Protein AF-A0A924R5X4-F1 (afdb_monomer)

Foldseek 3Di:
DAPAADPVRDRDDPDDLDPPDDPDDDFQFLVQQLCVQLVVVVADDADDPDLDDDPSRSVQRVVRRVVVVCVVVVDPDTDDDDDAAADPVVCVVPVPGDHDHPVSVVVSVVSSVVRRVVDNDHDPDDGDDPD

Nearest PDB structures (foldseek):
  3giu-assembly1_A  TM=9.440E-01  e=4.466E-10  Staphylococcus aureus subsp. aureus COL
  1z8t-assembly1_D  TM=8.849E-01  e=7.339E-09  Pyrococcus furiosus
  2df5-assembly1_D  TM=9.037E-01  e=1.555E-08  Pyrococcus furiosus
  5z47-assembly1_A  TM=9.228E-01  e=5.415E-07  Deinococcus radiodurans R1 = ATCC 13939 = DSM 20539
  5z48-assembly1_B  TM=9.213E-01  e=6.207E-07  Deinococcus radiodurans R1 = ATCC 13939 = DSM 20539

Sequence (131 aa):
DARIADNAGHQPTDEIIAKDGPAAYFATLPIKSMVAAMRKRGIPAEVSNSAGTFVCNHLMYGVLHYLHHLARSNSATRAGFIHVPYLPSQVTDRPATASMTLEVMTAGIEAAIATALKTKRDRKLVGGTTH

Structure (mmCIF, N/CA/C/O backbone):
data_AF-A0A924R5X4-F1
#
_entry.id   AF-A0A924R5X4-F1
#
loop_
_atom_site.group_PDB
_atom_site.id
_atom_site.type_symbol
_atom_site.label_atom_id
_atom_site.label_alt_id
_atom_site.label_comp_id
_atom_site.label_asym_id
_atom_site.label_entity_id
_atom_site.label_seq_id
_atom_site.pdbx_PDB_ins_code
_atom_site.Cartn_x
_atom_site.Cartn_y
_atom_site.Cartn_z
_atom_site.occupancy
_atom_site.B_iso_or_equiv
_atom_site.auth_seq_id
_atom_site.auth_comp_id
_atom_site.auth_asym_id
_atom_site.auth_atom_id
_atom_site.pdbx_PDB_model_num
ATOM 1 N N . ASP A 1 1 ? 1.922 12.553 -12.521 1.00 83.00 1 ASP A N 1
ATOM 2 C CA . ASP A 1 1 ? 2.001 13.945 -12.033 1.00 83.00 1 ASP A CA 1
ATOM 3 C C . ASP A 1 1 ? 2.232 14.042 -10.547 1.00 83.00 1 ASP A C 1
ATOM 5 O O . ASP A 1 1 ? 1.454 13.517 -9.746 1.00 83.00 1 ASP A O 1
ATOM 9 N N . ALA A 1 2 ? 3.282 14.763 -10.181 1.00 87.00 2 ALA A N 1
ATOM 10 C CA . ALA A 1 2 ? 3.516 15.222 -8.827 1.00 87.00 2 ALA A CA 1
ATOM 11 C C . ALA A 1 2 ? 2.811 16.573 -8.606 1.00 87.00 2 ALA A C 1
ATOM 13 O O . ALA A 1 2 ? 3.244 17.614 -9.091 1.00 87.00 2 ALA A O 1
ATOM 14 N N . ARG A 1 3 ? 1.703 16.577 -7.850 1.00 90.94 3 ARG A N 1
ATOM 15 C C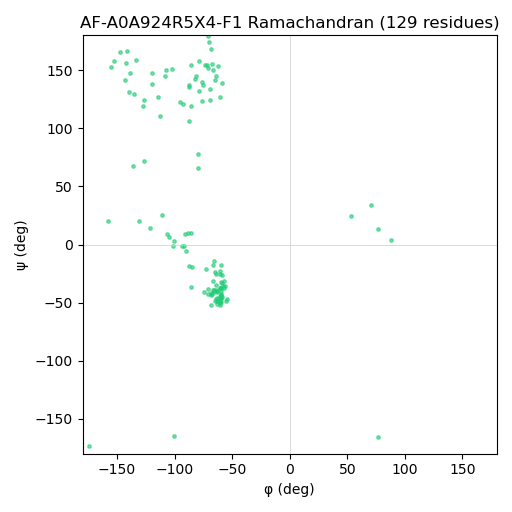A . ARG A 1 3 ? 0.941 17.813 -7.552 1.00 90.94 3 ARG A CA 1
ATOM 16 C C . ARG A 1 3 ? 1.740 18.834 -6.727 1.00 90.94 3 ARG A C 1
ATOM 18 O O . ARG A 1 3 ? 1.438 20.021 -6.760 1.00 90.94 3 ARG A O 1
ATOM 25 N N . ILE A 1 4 ? 2.718 18.358 -5.967 1.00 93.38 4 ILE A N 1
ATOM 26 C CA . ILE A 1 4 ? 3.659 19.148 -5.170 1.00 93.38 4 ILE A CA 1
ATOM 27 C C . ILE A 1 4 ? 5.066 18.607 -5.422 1.00 93.38 4 ILE A C 1
ATOM 29 O O . ILE A 1 4 ? 5.196 17.456 -5.836 1.00 93.38 4 ILE A O 1
ATOM 33 N N . ALA A 1 5 ? 6.098 19.406 -5.163 1.00 93.00 5 ALA A N 1
ATOM 34 C CA . ALA A 1 5 ? 7.471 18.919 -5.214 1.00 93.00 5 ALA A CA 1
ATOM 35 C C . ALA A 1 5 ? 7.746 17.884 -4.107 1.00 93.00 5 ALA A C 1
ATOM 37 O O . ALA A 1 5 ? 7.143 17.930 -3.030 1.00 93.00 5 ALA A O 1
ATOM 38 N N . ASP A 1 6 ? 8.659 16.952 -4.373 1.00 94.06 6 ASP A N 1
ATOM 39 C CA . ASP A 1 6 ? 9.257 16.118 -3.333 1.00 94.06 6 ASP A CA 1
ATOM 40 C C . ASP A 1 6 ? 10.210 16.933 -2.432 1.00 94.06 6 ASP A C 1
ATOM 42 O O . ASP A 1 6 ? 10.433 18.130 -2.630 1.00 94.06 6 ASP A O 1
ATOM 46 N N . ASN A 1 7 ? 10.803 16.279 -1.431 1.00 94.62 7 ASN A N 1
ATOM 47 C CA . ASN A 1 7 ? 11.719 16.940 -0.493 1.00 94.62 7 ASN A CA 1
ATOM 48 C C . ASN A 1 7 ? 13.028 17.438 -1.142 1.00 94.62 7 ASN A C 1
ATOM 50 O O . ASN A 1 7 ? 13.750 18.205 -0.510 1.00 94.62 7 ASN A O 1
ATOM 54 N N . ALA A 1 8 ? 13.350 16.997 -2.362 1.00 94.69 8 ALA A N 1
ATOM 55 C CA . ALA A 1 8 ? 14.503 17.442 -3.144 1.00 94.69 8 ALA A CA 1
ATOM 56 C C . ALA A 1 8 ? 14.124 18.477 -4.223 1.00 94.69 8 ALA A C 1
ATOM 58 O O . ALA A 1 8 ? 14.991 18.923 -4.972 1.00 94.69 8 ALA A O 1
ATOM 59 N N . GLY A 1 9 ? 12.853 18.889 -4.291 1.00 94.69 9 GLY A N 1
ATOM 60 C CA . GLY A 1 9 ? 12.361 19.881 -5.243 1.00 94.69 9 GLY A CA 1
ATOM 61 C C . GLY A 1 9 ? 11.905 19.310 -6.589 1.00 94.69 9 GLY A C 1
ATOM 62 O O . GLY A 1 9 ? 11.530 20.089 -7.464 1.00 94.69 9 GLY A O 1
ATOM 63 N N . HIS A 1 10 ? 11.895 17.989 -6.787 1.00 93.75 10 HIS A N 1
ATOM 64 C CA . HIS A 1 10 ? 11.438 17.401 -8.047 1.00 93.75 10 HIS A CA 1
ATOM 65 C C . HIS A 1 10 ? 9.913 17.374 -8.122 1.00 93.75 10 HIS A C 1
ATOM 67 O O . HIS A 1 10 ? 9.235 16.905 -7.205 1.00 93.75 10 HIS A O 1
ATOM 73 N N . GLN A 1 11 ? 9.371 17.828 -9.252 1.00 95.06 11 GLN A N 1
ATOM 74 C CA . GLN A 1 11 ? 7.935 17.854 -9.513 1.00 95.06 11 GLN A CA 1
ATOM 75 C C . GLN A 1 11 ? 7.617 17.362 -10.941 1.00 95.06 11 GLN A C 1
ATOM 77 O O . GLN A 1 11 ? 7.208 18.149 -11.795 1.00 95.06 11 GLN A O 1
ATOM 82 N N . PRO A 1 12 ? 7.832 16.066 -11.235 1.00 93.31 12 PRO A N 1
ATOM 83 C CA . PRO A 1 12 ? 7.630 15.521 -12.576 1.00 93.31 12 PRO A CA 1
ATOM 84 C C . PRO A 1 12 ? 6.158 15.577 -13.011 1.00 93.31 12 PRO A C 1
ATOM 86 O O . PRO A 1 12 ? 5.242 15.294 -12.226 1.00 93.31 12 PRO A O 1
ATOM 89 N N . THR A 1 13 ? 5.939 15.885 -14.290 1.00 95.31 13 THR A N 1
ATOM 90 C CA . THR A 1 13 ? 4.617 15.952 -14.938 1.00 95.31 13 THR A CA 1
ATOM 91 C C . THR A 1 13 ? 4.629 15.067 -16.177 1.00 95.31 13 THR A C 1
ATOM 93 O O . THR A 1 13 ? 5.510 15.217 -17.017 1.00 95.31 13 THR A O 1
ATOM 96 N N . ASP A 1 14 ? 3.696 14.116 -16.256 1.00 91.31 14 ASP A N 1
ATOM 97 C CA . ASP A 1 14 ? 3.567 13.137 -17.345 1.00 91.31 14 ASP A CA 1
ATOM 98 C C . ASP A 1 14 ? 4.837 12.318 -17.663 1.00 91.31 14 ASP A C 1
ATOM 100 O O . ASP A 1 14 ? 5.007 11.784 -18.760 1.00 91.31 14 ASP A O 1
ATOM 104 N N . GLU A 1 15 ? 5.734 12.163 -16.687 1.00 93.38 15 GLU A N 1
ATOM 105 C CA . GLU A 1 15 ? 6.956 11.374 -16.851 1.00 93.38 15 GLU A CA 1
ATOM 106 C C . GLU A 1 15 ? 6.745 9.889 -16.529 1.00 93.38 15 GLU A C 1
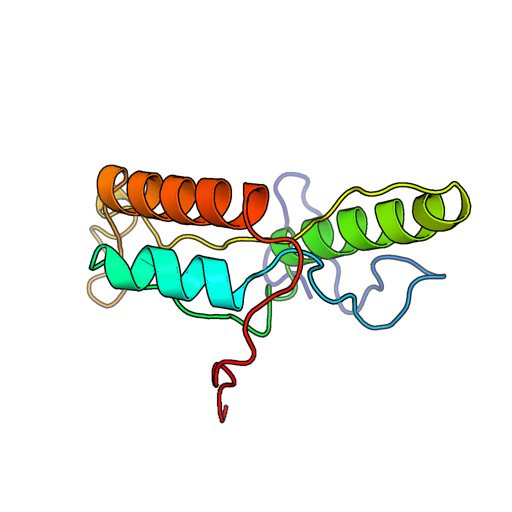ATOM 108 O O . GLU A 1 15 ? 6.150 9.512 -15.513 1.00 93.38 15 GLU A O 1
ATOM 113 N N . ILE A 1 16 ? 7.296 9.028 -17.387 1.00 93.88 16 ILE A N 1
ATOM 114 C CA . ILE A 1 16 ? 7.341 7.580 -17.164 1.00 93.88 16 ILE A CA 1
ATOM 115 C C . ILE A 1 16 ? 8.411 7.222 -16.130 1.00 93.88 16 ILE A C 1
ATOM 117 O O . ILE A 1 16 ? 9.515 7.760 -16.143 1.00 93.88 16 ILE A O 1
ATOM 121 N N . ILE A 1 17 ? 8.101 6.264 -15.252 1.00 94.12 17 ILE A N 1
ATOM 122 C CA . ILE A 1 17 ? 9.018 5.846 -14.179 1.00 94.12 17 ILE A CA 1
ATOM 123 C C . ILE A 1 17 ? 10.179 5.002 -14.729 1.00 94.12 17 ILE A C 1
ATOM 125 O O . ILE A 1 17 ? 11.320 5.186 -14.314 1.00 94.12 17 ILE A O 1
ATOM 129 N N . ALA A 1 18 ? 9.903 4.093 -15.668 1.00 94.12 18 ALA A N 1
ATOM 130 C CA . ALA A 1 18 ? 10.911 3.282 -16.347 1.00 94.12 18 ALA A CA 1
ATOM 131 C C . ALA A 1 18 ? 10.626 3.244 -17.850 1.00 94.12 18 ALA A C 1
ATOM 133 O O . ALA A 1 18 ? 9.505 2.950 -18.263 1.00 94.12 18 ALA A O 1
ATOM 134 N N . LYS A 1 19 ? 11.641 3.537 -18.671 1.00 93.25 19 LYS A N 1
ATOM 135 C CA . LYS A 1 19 ? 11.499 3.629 -20.137 1.00 93.25 19 LYS A CA 1
ATOM 136 C C . LYS A 1 19 ? 11.173 2.288 -20.796 1.00 93.25 19 LYS A C 1
ATOM 138 O O . LYS A 1 19 ? 10.500 2.258 -21.818 1.00 93.25 19 LYS A O 1
ATOM 143 N N . ASP A 1 20 ? 11.661 1.201 -20.219 1.00 93.25 20 ASP A N 1
ATOM 144 C CA . ASP A 1 20 ? 11.482 -0.183 -20.660 1.00 93.25 20 ASP A CA 1
ATOM 145 C C . ASP A 1 20 ? 10.475 -0.959 -19.794 1.00 93.25 20 ASP A C 1
ATOM 147 O O . ASP A 1 20 ? 10.297 -2.168 -19.960 1.00 93.25 20 ASP A O 1
ATOM 151 N N . GLY A 1 21 ? 9.804 -0.273 -18.865 1.00 91.69 21 GLY A N 1
ATOM 152 C CA . GLY A 1 21 ? 8.786 -0.860 -18.009 1.00 91.69 21 GLY A CA 1
ATOM 153 C C . GLY A 1 21 ? 7.390 -0.876 -18.656 1.00 91.69 21 GLY A C 1
ATOM 154 O O . GLY A 1 21 ? 7.079 -0.053 -19.517 1.00 91.69 21 GLY A O 1
ATOM 155 N N . PRO A 1 22 ? 6.505 -1.802 -18.247 1.00 95.12 22 PRO A N 1
ATOM 156 C CA . PRO A 1 22 ? 5.106 -1.813 -18.657 1.00 95.12 22 PRO A CA 1
ATOM 157 C C . PRO A 1 22 ? 4.338 -0.628 -18.055 1.00 95.12 22 PRO A C 1
ATOM 159 O O . PRO A 1 22 ? 4.788 0.010 -17.103 1.00 95.12 22 PRO A O 1
ATOM 162 N N . ALA A 1 23 ? 3.117 -0.390 -18.539 1.00 94.50 23 ALA A N 1
ATOM 163 C CA . ALA A 1 23 ? 2.252 0.674 -18.019 1.00 94.50 23 ALA A CA 1
ATOM 164 C C . ALA A 1 23 ? 1.932 0.532 -16.516 1.00 94.50 23 ALA A C 1
ATOM 166 O O . ALA A 1 23 ? 1.783 1.532 -15.819 1.00 94.50 23 ALA A O 1
ATOM 167 N N . ALA A 1 24 ? 1.830 -0.700 -16.006 1.00 94.62 24 ALA A N 1
ATOM 168 C CA . ALA A 1 24 ? 1.545 -0.971 -14.601 1.00 94.62 24 ALA A CA 1
ATOM 169 C C . ALA A 1 24 ? 2.126 -2.315 -14.149 1.00 94.62 24 ALA A C 1
ATOM 171 O O . ALA A 1 24 ? 2.311 -3.235 -14.949 1.00 94.62 24 ALA A O 1
ATOM 172 N N . TYR A 1 25 ? 2.331 -2.439 -12.838 1.00 94.88 25 TYR A N 1
ATOM 173 C CA . TYR A 1 25 ? 2.642 -3.697 -12.169 1.00 94.88 25 TYR A CA 1
ATOM 174 C C . TYR A 1 25 ? 1.572 -4.026 -11.129 1.00 94.88 25 TYR A C 1
ATOM 176 O O . TYR A 1 25 ? 1.152 -3.164 -10.358 1.00 94.88 25 TYR A O 1
ATOM 184 N N . PHE A 1 26 ? 1.173 -5.295 -11.063 1.00 94.19 26 PHE A N 1
ATOM 185 C CA . PHE A 1 26 ? 0.330 -5.791 -9.979 1.00 94.19 26 PHE A CA 1
ATOM 186 C C . PHE A 1 26 ? 1.179 -6.133 -8.753 1.00 94.19 26 PHE A C 1
ATOM 188 O O . PHE A 1 26 ? 2.263 -6.706 -8.876 1.00 94.19 26 PHE A O 1
ATOM 195 N N . ALA A 1 27 ? 0.654 -5.844 -7.560 1.00 94.12 27 ALA A N 1
ATOM 196 C CA . ALA A 1 27 ? 1.225 -6.376 -6.329 1.00 94.12 27 ALA A CA 1
ATOM 197 C C . ALA A 1 27 ? 1.226 -7.915 -6.369 1.00 94.12 27 ALA A C 1
ATOM 199 O O . ALA A 1 27 ? 0.255 -8.543 -6.791 1.00 94.12 27 ALA A O 1
ATOM 200 N N . THR A 1 28 ? 2.306 -8.524 -5.888 1.00 93.94 28 THR A N 1
ATOM 201 C CA . THR A 1 28 ? 2.473 -9.985 -5.810 1.00 93.94 28 THR A CA 1
ATOM 202 C C . THR A 1 28 ? 2.221 -10.530 -4.400 1.00 93.94 28 THR A C 1
ATOM 204 O O . THR A 1 28 ? 2.279 -11.740 -4.163 1.00 93.94 28 THR A O 1
ATOM 207 N N . LEU A 1 29 ? 1.915 -9.645 -3.447 1.00 96.00 29 LEU A N 1
ATOM 208 C CA . LEU A 1 29 ? 1.401 -9.996 -2.124 1.00 96.00 29 LEU A CA 1
ATOM 209 C C . LEU A 1 29 ? -0.073 -10.446 -2.186 1.00 96.00 29 LEU A C 1
ATOM 211 O O . LEU A 1 29 ? -0.814 -10.015 -3.068 1.00 96.00 29 LEU A O 1
ATOM 215 N N . PRO A 1 30 ? -0.538 -11.275 -1.231 1.00 96.62 30 PRO A N 1
ATOM 216 C CA . PRO A 1 30 ? -1.926 -11.726 -1.162 1.00 96.62 30 PRO A CA 1
ATOM 217 C C . PRO A 1 30 ? -2.835 -10.649 -0.541 1.00 96.62 30 PRO A C 1
ATOM 219 O O . PRO A 1 30 ? -3.358 -10.812 0.566 1.00 96.62 30 PRO A O 1
ATOM 222 N N . ILE A 1 31 ? -2.982 -9.520 -1.234 1.00 96.94 31 ILE A N 1
ATOM 223 C CA . ILE A 1 31 ? -3.599 -8.291 -0.716 1.00 96.94 31 I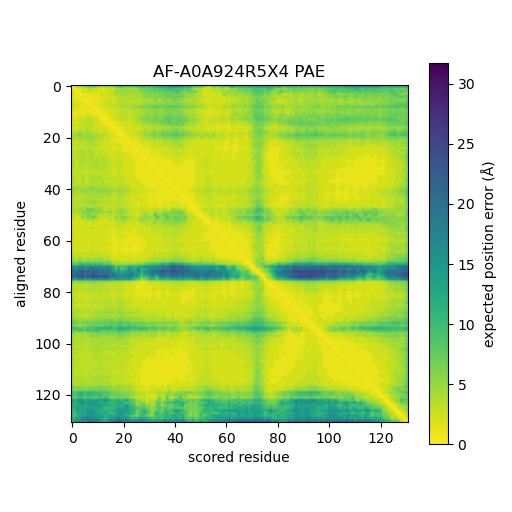LE A CA 1
ATOM 224 C C . ILE A 1 31 ? -5.039 -8.489 -0.228 1.00 96.94 31 ILE A C 1
ATOM 226 O O . ILE A 1 31 ? -5.419 -7.923 0.797 1.00 96.94 31 ILE A O 1
ATOM 230 N N . LYS A 1 32 ? -5.841 -9.346 -0.873 1.00 96.69 32 LYS A N 1
ATOM 231 C CA . LYS A 1 32 ? -7.223 -9.607 -0.436 1.00 96.69 32 LYS A CA 1
ATOM 232 C C . LYS A 1 32 ? -7.253 -10.399 0.862 1.00 96.69 32 LYS A C 1
ATOM 234 O O . LYS A 1 32 ? -8.076 -10.132 1.736 1.00 96.69 32 LYS A O 1
ATOM 239 N N . SER A 1 33 ? -6.340 -11.353 1.015 1.00 97.69 33 SER A N 1
ATOM 240 C CA . SER A 1 33 ? -6.171 -12.105 2.260 1.00 97.69 33 SER A CA 1
ATOM 241 C C . SER A 1 33 ? -5.692 -11.200 3.393 1.00 97.69 33 SER A C 1
ATOM 243 O O . SER A 1 33 ? -6.212 -11.297 4.502 1.00 97.69 33 SER A O 1
ATOM 245 N N . MET A 1 34 ? -4.760 -10.287 3.107 1.00 98.06 34 MET A N 1
ATOM 246 C CA . MET A 1 34 ? -4.268 -9.291 4.066 1.00 98.06 34 MET A CA 1
ATOM 247 C C . MET A 1 34 ? -5.403 -8.384 4.561 1.00 98.06 34 MET A C 1
ATOM 249 O O . MET A 1 34 ? -5.593 -8.247 5.768 1.00 98.06 34 MET A O 1
ATOM 253 N N . VAL A 1 35 ? -6.218 -7.841 3.649 1.00 97.88 35 VAL A N 1
ATOM 254 C CA . VAL A 1 35 ? -7.404 -7.032 3.988 1.00 97.88 35 VAL A CA 1
ATOM 255 C C . VAL A 1 35 ? -8.417 -7.828 4.807 1.00 97.88 35 VAL A C 1
ATOM 257 O O . VAL A 1 35 ? -8.911 -7.338 5.822 1.00 97.88 35 VAL A O 1
ATOM 260 N N . ALA A 1 36 ? -8.705 -9.074 4.426 1.00 97.69 36 ALA A N 1
ATOM 261 C CA . ALA A 1 36 ? -9.616 -9.927 5.186 1.00 97.69 36 ALA A CA 1
ATOM 262 C C . ALA A 1 36 ? -9.117 -10.187 6.620 1.00 97.69 36 ALA A C 1
ATOM 264 O O . ALA A 1 36 ? -9.921 -10.219 7.552 1.00 97.69 36 ALA A O 1
ATOM 265 N N . ALA A 1 37 ? -7.805 -10.349 6.812 1.00 98.00 37 ALA A N 1
ATOM 266 C CA . ALA A 1 37 ? -7.209 -10.542 8.130 1.00 98.00 37 ALA A CA 1
ATOM 267 C C . ALA A 1 37 ? -7.310 -9.288 9.009 1.00 98.00 37 ALA A C 1
ATOM 269 O O . ALA A 1 37 ? -7.670 -9.406 10.180 1.00 98.00 37 ALA A O 1
ATOM 270 N N . MET A 1 38 ? -7.065 -8.101 8.445 1.00 98.44 38 MET A N 1
ATOM 271 C CA . MET A 1 38 ? -7.262 -6.823 9.142 1.00 98.44 38 MET A CA 1
ATOM 272 C C . MET A 1 38 ? -8.725 -6.652 9.578 1.00 98.44 38 MET A C 1
ATOM 274 O O . MET A 1 38 ? -9.002 -6.458 10.762 1.00 98.44 38 MET A O 1
ATOM 278 N N . ARG A 1 39 ? -9.675 -6.868 8.658 1.00 97.94 39 ARG A N 1
ATOM 279 C CA . ARG A 1 39 ? -11.118 -6.781 8.943 1.00 97.94 39 ARG A CA 1
ATOM 280 C C . ARG A 1 39 ? -11.579 -7.776 10.006 1.00 97.94 39 ARG A C 1
ATOM 282 O O . ARG A 1 39 ? -12.398 -7.427 10.849 1.00 97.94 39 ARG A O 1
ATOM 289 N N . LYS A 1 40 ? -11.027 -8.996 10.028 1.00 97.69 40 LYS A N 1
ATOM 290 C CA . LYS A 1 40 ? -11.328 -9.999 11.067 1.00 97.69 40 LYS A CA 1
ATOM 291 C C . LYS A 1 40 ? -10.944 -9.521 12.477 1.00 97.69 40 LYS A C 1
ATOM 293 O O . LYS A 1 40 ? -11.532 -9.987 13.446 1.00 97.69 40 LYS A O 1
ATOM 298 N N . ARG A 1 41 ? -9.982 -8.601 12.596 1.00 97.38 41 ARG A N 1
ATOM 299 C CA . ARG A 1 41 ? -9.582 -7.966 13.864 1.00 97.38 41 ARG A CA 1
ATOM 300 C C . ARG A 1 41 ? -10.359 -6.675 14.162 1.00 97.38 41 ARG A C 1
ATOM 302 O O . ARG A 1 41 ? -9.990 -5.963 15.084 1.00 97.38 41 ARG A O 1
ATOM 309 N N . GLY A 1 42 ? -11.402 -6.360 13.389 1.00 97.69 42 GLY A N 1
ATOM 310 C CA . GLY A 1 42 ? -12.180 -5.127 13.539 1.00 97.69 42 GLY A CA 1
ATOM 311 C C . GLY A 1 42 ? -11.490 -3.877 12.988 1.00 97.69 42 GLY A C 1
ATOM 312 O O . GLY A 1 42 ? -11.926 -2.771 13.283 1.00 97.69 42 GLY A O 1
ATOM 313 N N . ILE A 1 43 ? -10.423 -4.032 12.195 1.00 98.38 43 ILE A N 1
ATOM 314 C CA . ILE A 1 43 ? -9.649 -2.908 11.655 1.00 98.38 43 ILE A CA 1
ATOM 315 C C . ILE A 1 43 ? -10.156 -2.575 10.242 1.00 98.38 43 ILE A C 1
ATOM 317 O O . ILE A 1 43 ? -10.143 -3.462 9.376 1.00 98.38 43 ILE A O 1
ATOM 321 N N . PRO A 1 44 ? -10.595 -1.328 9.976 1.00 97.19 44 PRO A N 1
ATOM 322 C CA . PRO A 1 44 ? -10.993 -0.900 8.641 1.00 97.19 44 PRO A CA 1
ATOM 323 C C . PRO A 1 44 ? -9.824 -1.012 7.661 1.00 97.19 44 PRO A C 1
ATOM 325 O O . PRO A 1 44 ? -8.741 -0.487 7.902 1.00 97.19 44 PRO A O 1
ATOM 328 N N . ALA A 1 45 ? -10.048 -1.709 6.552 1.00 97.12 45 ALA A N 1
ATOM 329 C CA . ALA A 1 45 ? -9.072 -1.870 5.481 1.00 97.12 45 ALA A CA 1
ATOM 330 C C . ALA A 1 45 ? -9.800 -2.150 4.168 1.00 97.12 45 ALA A C 1
ATOM 332 O O . ALA A 1 45 ? -10.878 -2.751 4.169 1.00 97.12 45 ALA A O 1
ATOM 333 N N . GLU A 1 46 ? -9.197 -1.789 3.046 1.00 95.88 46 GLU A N 1
ATOM 334 C CA . GLU A 1 46 ? -9.703 -2.086 1.709 1.00 95.88 46 GLU A CA 1
ATOM 335 C C . GLU A 1 46 ? -8.558 -2.297 0.721 1.00 95.88 46 GLU A C 1
ATOM 337 O O . GLU A 1 46 ? -7.399 -2.003 1.014 1.00 95.88 46 GLU A O 1
ATOM 342 N N . VAL A 1 47 ? -8.883 -2.862 -0.442 1.00 95.50 47 VAL A N 1
ATOM 343 C CA . VAL A 1 47 ? -7.937 -2.931 -1.555 1.00 95.50 47 VAL A CA 1
ATOM 344 C C . VAL A 1 47 ? -8.057 -1.628 -2.335 1.00 95.50 47 VAL A C 1
ATOM 346 O O . VAL A 1 47 ? -9.120 -1.350 -2.879 1.00 95.50 47 VAL A O 1
ATOM 349 N N . SER A 1 48 ? -6.966 -0.866 -2.412 1.00 94.12 48 SER A N 1
ATOM 350 C CA . SER A 1 48 ? -6.872 0.263 -3.338 1.00 94.12 48 SER A CA 1
ATOM 351 C C . SER A 1 48 ? -6.367 -0.207 -4.701 1.00 94.12 48 SER A C 1
ATOM 353 O O . SER A 1 48 ? -5.406 -0.976 -4.778 1.00 94.12 48 SER A O 1
ATOM 355 N N . ASN A 1 49 ? -6.986 0.295 -5.770 1.00 89.69 49 ASN A N 1
ATOM 356 C CA . ASN A 1 49 ? -6.566 0.050 -7.154 1.00 89.69 49 ASN A CA 1
ATOM 357 C C . ASN A 1 49 ? -5.630 1.147 -7.698 1.00 89.69 49 ASN A C 1
ATOM 359 O O . ASN A 1 49 ? -5.175 1.050 -8.834 1.00 89.69 49 ASN A O 1
ATOM 363 N N . SER A 1 50 ? -5.324 2.175 -6.899 1.00 88.31 50 SER A N 1
ATOM 364 C CA . SER A 1 50 ? -4.373 3.233 -7.247 1.00 88.31 50 SER A CA 1
ATOM 365 C C . SER A 1 50 ? -3.510 3.613 -6.044 1.00 88.31 50 SER A C 1
ATOM 367 O O . SER A 1 50 ? -4.012 3.874 -4.949 1.00 88.31 50 SER A O 1
ATOM 369 N N . ALA A 1 51 ? -2.194 3.677 -6.249 1.00 84.56 51 ALA A N 1
ATOM 370 C CA . ALA A 1 51 ? -1.256 4.229 -5.270 1.00 84.56 51 ALA A CA 1
ATOM 371 C C . ALA A 1 51 ? -1.057 5.752 -5.442 1.00 84.56 51 ALA A C 1
ATOM 373 O O . ALA A 1 51 ? -0.155 6.332 -4.834 1.00 84.56 51 ALA A O 1
ATOM 374 N N . GLY A 1 52 ? -1.880 6.400 -6.274 1.00 89.00 52 GLY A N 1
ATOM 375 C CA . GLY A 1 52 ? -1.700 7.785 -6.701 1.00 89.00 52 GLY A CA 1
ATOM 376 C C . GLY A 1 52 ? -0.606 7.930 -7.761 1.00 89.00 52 GLY A C 1
ATOM 377 O O . GLY A 1 52 ? -0.157 6.955 -8.354 1.00 89.00 52 GLY A O 1
ATOM 378 N N . THR A 1 53 ? -0.168 9.162 -8.003 1.00 88.38 53 THR A N 1
ATOM 379 C CA . THR A 1 53 ? 0.856 9.494 -9.016 1.00 88.38 53 THR A CA 1
ATOM 380 C C . THR A 1 53 ? 2.079 10.190 -8.420 1.00 88.38 53 THR A C 1
ATOM 382 O O . THR A 1 53 ? 2.884 10.763 -9.149 1.00 88.38 53 THR A O 1
ATOM 385 N N . PHE A 1 54 ? 2.210 10.152 -7.091 1.00 92.62 54 PHE A N 1
ATOM 386 C CA . PHE A 1 54 ? 3.323 10.746 -6.354 1.0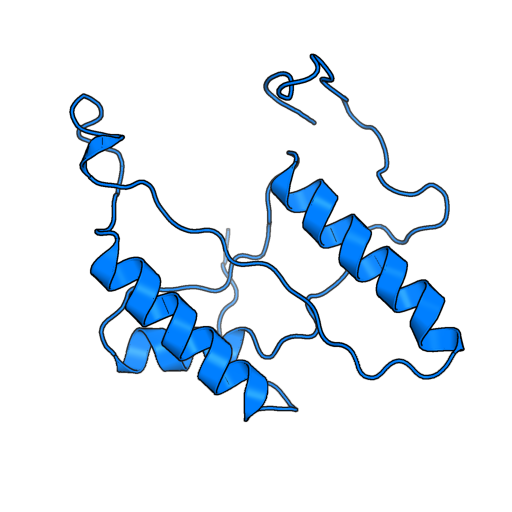0 92.62 54 PHE A CA 1
ATOM 387 C C . PHE A 1 54 ? 4.365 9.684 -5.958 1.00 92.62 54 PHE A C 1
ATOM 389 O O . PHE A 1 54 ? 4.361 8.562 -6.471 1.00 92.62 54 PHE A O 1
ATOM 396 N N . VAL A 1 55 ? 5.255 10.023 -5.023 1.00 93.44 55 VAL A N 1
ATOM 397 C CA . VAL A 1 55 ? 6.407 9.198 -4.624 1.00 93.44 55 VAL A CA 1
ATOM 398 C C . VAL A 1 55 ? 6.010 7.793 -4.142 1.00 93.44 55 VAL A C 1
ATOM 400 O O . VAL A 1 55 ? 6.739 6.836 -4.391 1.00 93.44 55 VAL A O 1
ATOM 403 N N . CYS A 1 56 ? 4.838 7.622 -3.521 1.00 93.50 56 CYS A N 1
ATOM 404 C CA . CYS A 1 56 ? 4.350 6.308 -3.080 1.00 93.50 56 CYS A CA 1
ATOM 405 C C . CYS A 1 56 ? 4.181 5.326 -4.251 1.00 93.50 56 CYS A C 1
ATOM 407 O O . CYS A 1 56 ? 4.657 4.191 -4.193 1.00 93.50 56 CYS A O 1
ATOM 409 N N . ASN A 1 57 ? 3.563 5.782 -5.345 1.00 94.81 57 ASN A N 1
ATOM 410 C CA . ASN A 1 57 ? 3.432 4.994 -6.566 1.00 94.81 57 ASN A CA 1
ATOM 411 C C . ASN A 1 57 ? 4.783 4.786 -7.253 1.00 94.81 57 ASN A C 1
ATOM 413 O O . ASN A 1 57 ? 5.075 3.671 -7.676 1.00 94.81 57 ASN A O 1
ATOM 417 N N . HIS A 1 58 ? 5.621 5.828 -7.313 1.00 94.25 58 HIS A N 1
ATOM 418 C CA . HIS A 1 58 ? 6.972 5.721 -7.867 1.00 94.25 58 HIS A CA 1
ATOM 419 C C . HIS A 1 58 ? 7.776 4.603 -7.184 1.00 94.25 58 HIS A C 1
ATOM 421 O O . HIS A 1 58 ? 8.347 3.748 -7.860 1.00 94.25 58 HIS A O 1
ATOM 427 N N . LEU A 1 59 ? 7.744 4.546 -5.849 1.00 95.88 59 LEU A N 1
ATOM 428 C CA . LEU A 1 59 ? 8.425 3.513 -5.073 1.00 95.88 59 LEU A CA 1
ATOM 429 C C . LEU A 1 59 ? 7.839 2.117 -5.323 1.00 95.88 59 LEU A C 1
ATOM 431 O O . LEU A 1 59 ? 8.590 1.175 -5.575 1.00 95.88 59 LEU A O 1
ATOM 435 N N . MET A 1 60 ? 6.509 1.970 -5.271 1.00 96.19 60 MET A N 1
ATOM 436 C CA . MET A 1 60 ? 5.857 0.680 -5.522 1.00 96.19 60 MET A CA 1
ATOM 437 C C . MET A 1 60 ? 6.183 0.151 -6.925 1.00 96.19 60 MET A C 1
ATOM 439 O O . MET A 1 60 ? 6.557 -1.015 -7.068 1.00 96.19 60 MET A O 1
ATOM 443 N N . TYR A 1 61 ? 6.071 1.007 -7.943 1.00 96.69 61 TYR A N 1
ATOM 444 C CA . TYR A 1 61 ? 6.409 0.669 -9.320 1.00 96.69 61 TYR A CA 1
ATOM 445 C C . TYR A 1 61 ? 7.883 0.275 -9.434 1.00 96.69 61 TYR A C 1
ATOM 447 O O . TYR A 1 61 ? 8.176 -0.792 -9.963 1.00 96.69 61 TYR A O 1
ATOM 455 N N . GLY A 1 62 ?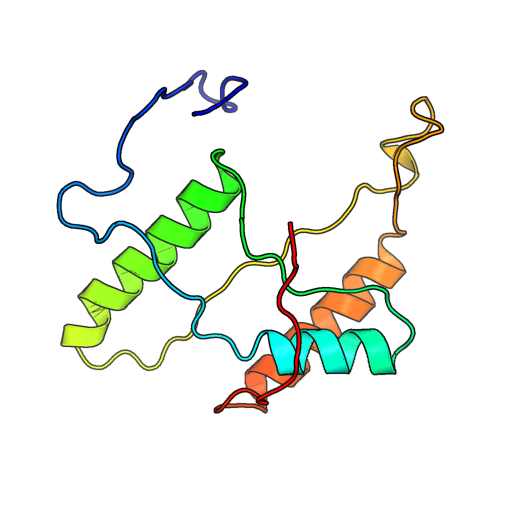 8.804 1.085 -8.900 1.00 95.94 62 GLY A N 1
ATOM 456 C CA . GLY A 1 62 ? 10.245 0.837 -8.976 1.00 95.94 62 GLY A CA 1
ATOM 457 C C . GLY A 1 62 ? 10.660 -0.491 -8.340 1.00 95.94 62 GLY A C 1
ATOM 458 O O . GLY A 1 62 ? 11.423 -1.247 -8.940 1.00 95.94 62 GLY A O 1
ATOM 459 N N . VAL A 1 63 ? 10.104 -0.836 -7.173 1.00 95.31 63 VAL A N 1
ATOM 460 C CA . VAL A 1 63 ? 10.363 -2.128 -6.513 1.00 95.31 63 VAL A CA 1
ATOM 461 C C . VAL A 1 63 ? 9.844 -3.295 -7.353 1.00 95.31 63 VAL A C 1
ATOM 463 O O . VAL A 1 63 ? 10.560 -4.277 -7.546 1.00 95.31 63 VAL A O 1
ATOM 466 N N . LEU A 1 64 ? 8.615 -3.213 -7.870 1.00 95.06 64 LEU A N 1
ATOM 467 C CA . LEU A 1 64 ? 8.040 -4.279 -8.698 1.00 95.06 64 LEU A CA 1
ATOM 468 C C . LEU A 1 64 ? 8.780 -4.430 -10.030 1.00 95.06 64 LEU A C 1
ATOM 470 O O . LEU A 1 64 ? 9.039 -5.555 -10.454 1.00 95.06 64 LEU A O 1
ATOM 474 N N . HIS A 1 65 ? 9.172 -3.317 -10.644 1.00 95.00 65 HIS A N 1
ATOM 475 C CA . HIS A 1 65 ? 9.990 -3.283 -11.848 1.00 95.00 65 HIS A CA 1
ATOM 476 C C . HIS A 1 65 ? 11.345 -3.955 -11.608 1.00 95.00 65 HIS A C 1
ATOM 478 O O . HIS A 1 65 ? 11.690 -4.916 -12.295 1.00 95.00 65 HIS A O 1
ATOM 484 N N . TYR A 1 66 ? 12.062 -3.553 -10.557 1.00 93.25 66 TYR A N 1
ATOM 485 C CA . TYR A 1 66 ? 13.329 -4.169 -10.166 1.00 93.25 66 TYR A CA 1
ATOM 486 C C . TYR A 1 66 ? 13.199 -5.685 -9.952 1.00 93.25 66 TYR A C 1
ATOM 488 O O . TYR A 1 66 ? 13.963 -6.470 -10.518 1.00 93.25 66 TYR A O 1
ATOM 496 N N . LEU A 1 67 ? 12.188 -6.123 -9.195 1.00 92.06 67 LEU A N 1
ATOM 497 C CA . LEU A 1 67 ? 11.940 -7.546 -8.959 1.00 92.06 67 LEU A CA 1
ATOM 498 C C . LEU A 1 67 ? 11.568 -8.303 -10.237 1.00 92.06 67 LEU A C 1
ATOM 500 O O . LEU A 1 67 ? 11.966 -9.454 -10.388 1.00 92.06 67 LEU A O 1
ATOM 504 N N . HIS A 1 68 ? 10.849 -7.679 -11.168 1.00 89.75 68 HIS A N 1
ATOM 505 C CA . HIS A 1 68 ? 10.537 -8.274 -12.464 1.00 89.75 68 HIS A CA 1
ATOM 506 C C . HIS A 1 68 ? 11.808 -8.538 -13.288 1.00 89.75 68 HIS A C 1
ATOM 508 O O . HIS A 1 68 ? 11.949 -9.613 -13.873 1.00 89.75 68 HIS A O 1
ATOM 514 N N . HIS A 1 69 ? 12.774 -7.613 -13.284 1.00 86.88 69 HIS A N 1
ATOM 515 C CA . HIS A 1 69 ? 14.069 -7.833 -13.935 1.00 86.88 69 HIS A CA 1
ATOM 516 C C . HIS A 1 69 ? 1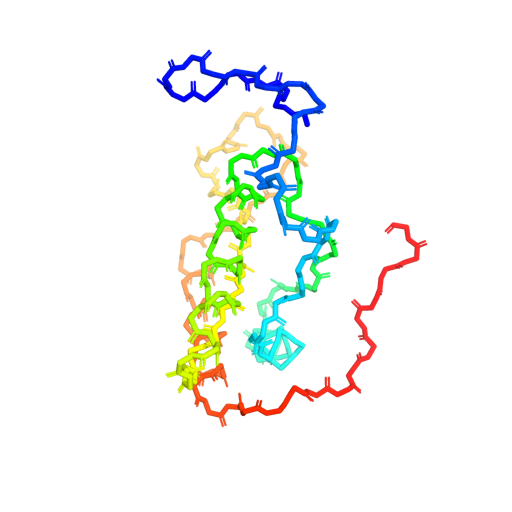4.878 -8.949 -13.256 1.00 86.88 69 HIS A C 1
ATOM 518 O O . HIS A 1 69 ? 15.444 -9.794 -13.952 1.00 86.88 69 HIS A O 1
ATOM 524 N N . LEU A 1 70 ? 14.856 -9.031 -11.921 1.00 82.25 70 LEU A N 1
ATOM 525 C CA . LEU A 1 70 ? 15.490 -10.118 -11.159 1.00 82.25 70 LEU A CA 1
ATOM 526 C C . LEU A 1 70 ? 14.754 -11.464 -11.237 1.00 82.25 70 LEU A C 1
ATOM 528 O O . LEU A 1 70 ? 15.337 -12.511 -10.968 1.00 82.25 70 LEU A O 1
ATOM 532 N N . ALA A 1 71 ? 13.468 -11.497 -11.575 1.00 66.75 71 ALA A N 1
ATOM 533 C CA . ALA A 1 71 ? 12.739 -12.755 -11.729 1.00 66.75 71 ALA A CA 1
ATOM 534 C C . ALA A 1 71 ? 13.299 -13.589 -12.895 1.00 66.75 71 ALA A C 1
ATOM 536 O O . ALA A 1 71 ? 13.241 -14.818 -12.853 1.00 66.75 71 ALA A O 1
ATOM 537 N N . ARG A 1 72 ? 13.961 -12.944 -13.872 1.00 61.75 72 ARG A N 1
ATOM 538 C CA . ARG A 1 72 ? 14.776 -13.626 -14.896 1.00 61.75 72 ARG A CA 1
ATOM 539 C C . ARG A 1 72 ? 15.928 -14.444 -14.286 1.00 61.75 72 ARG A C 1
ATOM 541 O O . ARG A 1 72 ? 16.433 -15.341 -14.948 1.00 61.75 72 ARG A O 1
ATOM 548 N N . SER A 1 73 ? 16.300 -14.181 -13.029 1.00 59.25 73 SER A N 1
ATOM 549 C CA . SER A 1 73 ? 17.271 -14.934 -12.225 1.00 59.25 73 SER A CA 1
ATOM 550 C C . SER A 1 73 ? 16.644 -15.712 -11.049 1.00 59.25 73 SER A C 1
ATOM 552 O O . SER A 1 73 ? 17.338 -16.014 -10.083 1.00 59.25 73 SER A O 1
ATOM 554 N N . ASN A 1 74 ? 15.354 -16.078 -11.123 1.00 54.66 74 ASN A N 1
ATOM 555 C CA . ASN A 1 74 ? 14.666 -16.987 -10.185 1.00 54.66 74 ASN A CA 1
ATOM 556 C C . ASN A 1 74 ? 14.395 -16.431 -8.762 1.00 54.66 74 ASN A C 1
ATOM 558 O O . ASN A 1 74 ? 14.411 -17.173 -7.778 1.00 54.66 74 ASN A O 1
ATOM 562 N N . SER A 1 75 ? 14.127 -15.126 -8.623 1.00 63.50 75 SER A N 1
ATOM 563 C CA . SER A 1 75 ? 13.767 -14.530 -7.325 1.00 63.50 75 SER A CA 1
ATOM 564 C C . SER A 1 75 ? 12.316 -14.835 -6.914 1.00 63.50 75 SER A C 1
ATOM 566 O O . SER A 1 75 ? 11.374 -14.487 -7.621 1.00 63.50 75 SER A O 1
ATOM 568 N N . ALA A 1 76 ? 12.128 -15.445 -5.737 1.00 80.38 76 ALA A N 1
ATOM 569 C CA . ALA A 1 76 ? 10.818 -15.748 -5.140 1.00 80.38 76 ALA A CA 1
ATOM 570 C C . ALA A 1 76 ? 10.219 -14.582 -4.319 1.00 80.38 76 ALA A C 1
ATOM 572 O O . ALA A 1 76 ? 9.241 -14.766 -3.584 1.00 80.38 76 ALA A O 1
ATOM 573 N N . THR A 1 77 ? 10.821 -13.392 -4.390 1.00 90.81 77 THR A N 1
ATOM 574 C CA . THR A 1 77 ? 10.413 -12.229 -3.594 1.00 90.81 77 THR A CA 1
ATOM 575 C C . THR A 1 77 ? 9.060 -11.694 -4.052 1.00 90.81 77 THR A C 1
ATOM 577 O O . THR A 1 77 ? 8.812 -11.494 -5.239 1.00 90.81 77 THR A O 1
ATOM 580 N N . ARG A 1 78 ? 8.178 -11.427 -3.084 1.00 92.38 78 ARG A N 1
ATOM 581 C CA . ARG A 1 78 ? 6.870 -10.801 -3.306 1.00 92.38 78 ARG A CA 1
ATOM 582 C C . ARG A 1 78 ? 6.880 -9.378 -2.769 1.00 92.38 78 ARG A C 1
ATOM 584 O O . ARG A 1 78 ? 7.486 -9.125 -1.732 1.00 92.38 78 ARG A O 1
ATOM 591 N N . ALA A 1 79 ? 6.173 -8.482 -3.441 1.00 94.81 79 ALA A N 1
ATOM 592 C CA . ALA A 1 79 ? 6.110 -7.069 -3.104 1.00 94.81 79 ALA A CA 1
ATOM 593 C C . ALA A 1 79 ? 4.706 -6.495 -3.315 1.00 94.81 79 ALA A C 1
ATOM 595 O O . ALA A 1 79 ? 3.884 -7.016 -4.072 1.00 94.81 79 ALA A O 1
ATOM 596 N N . GLY A 1 80 ? 4.437 -5.411 -2.604 1.00 94.88 80 GLY A N 1
ATOM 597 C CA . GLY A 1 80 ? 3.215 -4.624 -2.665 1.00 94.88 80 GLY A CA 1
ATOM 598 C C . GLY A 1 80 ? 3.373 -3.386 -1.787 1.00 94.88 80 GLY A C 1
ATOM 599 O O . GLY A 1 80 ? 4.461 -3.133 -1.270 1.00 94.88 80 GLY A O 1
ATOM 600 N N . PHE A 1 81 ? 2.296 -2.628 -1.619 1.00 97.00 81 PHE A N 1
ATOM 601 C CA . PHE A 1 81 ? 2.310 -1.366 -0.886 1.00 97.00 81 PHE A CA 1
ATOM 602 C C . PHE A 1 81 ? 1.0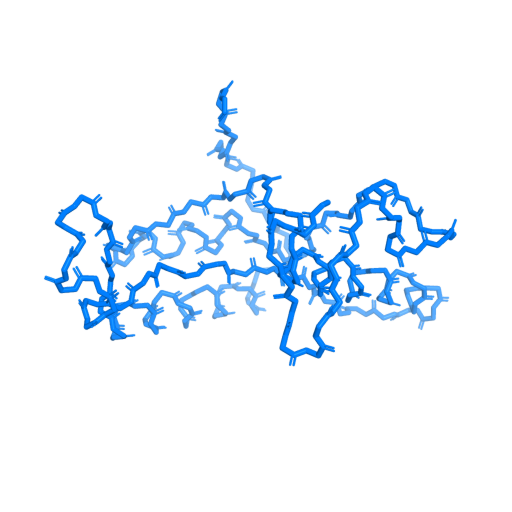61 -1.245 -0.011 1.00 97.00 81 PHE A C 1
ATOM 604 O O . PHE A 1 81 ? -0.002 -1.749 -0.375 1.00 97.00 81 PHE A O 1
ATOM 611 N N . ILE A 1 82 ? 1.189 -0.589 1.142 1.00 97.31 82 ILE A N 1
ATOM 612 C CA . ILE A 1 82 ? 0.079 -0.291 2.050 1.00 97.31 82 ILE A CA 1
ATOM 613 C C . ILE A 1 82 ? 0.117 1.209 2.331 1.00 97.31 82 IL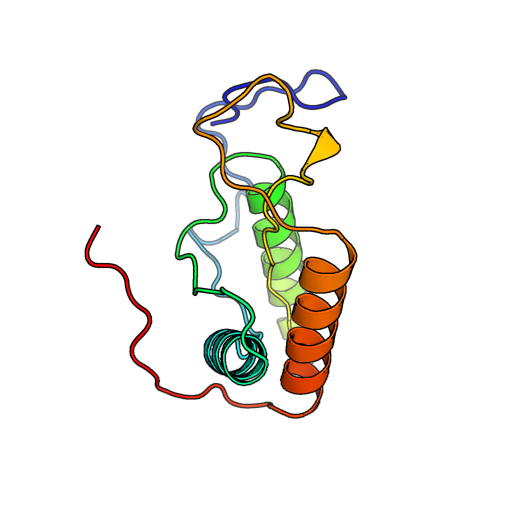E A C 1
ATOM 615 O O . ILE A 1 82 ? 1.101 1.709 2.871 1.00 97.31 82 ILE A O 1
ATOM 619 N N . HIS A 1 83 ? -0.956 1.914 1.976 1.00 97.25 83 HIS A N 1
ATOM 620 C CA . HIS A 1 83 ? -1.199 3.256 2.493 1.00 97.25 83 HIS A CA 1
ATOM 621 C C . HIS A 1 83 ? -1.825 3.168 3.881 1.00 97.25 83 HIS A C 1
ATOM 623 O O . HIS A 1 83 ? -2.634 2.280 4.152 1.00 97.25 83 HIS A O 1
ATOM 629 N N . VAL A 1 84 ? -1.467 4.120 4.734 1.00 97.00 84 VAL A N 1
ATOM 630 C CA . VAL A 1 84 ? -2.067 4.300 6.054 1.00 97.00 84 VAL A CA 1
ATOM 631 C C . VAL A 1 84 ? -2.707 5.684 6.141 1.00 97.00 84 VAL A C 1
ATOM 633 O O . VAL A 1 84 ? -2.228 6.612 5.481 1.00 97.00 84 VAL A O 1
ATOM 636 N N . PRO A 1 85 ? -3.802 5.835 6.902 1.00 96.69 85 PRO A N 1
ATOM 637 C CA . PRO A 1 85 ? -4.423 7.135 7.120 1.00 96.69 85 PRO A CA 1
ATOM 638 C C . PRO A 1 85 ? -3.544 8.033 8.003 1.00 96.69 85 PRO A C 1
ATOM 640 O O . PRO A 1 85 ? -2.530 7.608 8.557 1.00 96.69 85 PRO A O 1
ATOM 643 N N . TYR A 1 86 ? -3.963 9.286 8.158 1.00 97.94 86 TYR A N 1
ATOM 644 C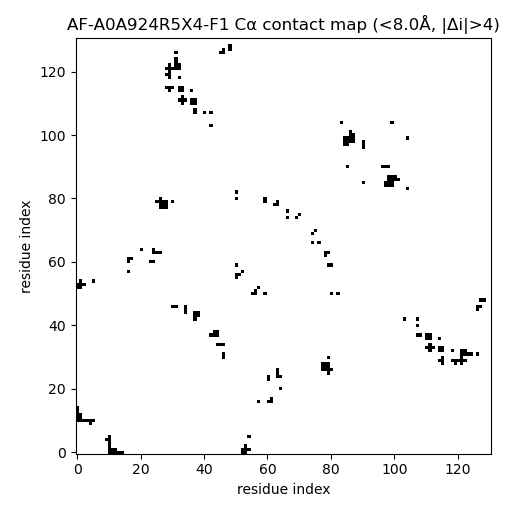 CA . TYR A 1 86 ? -3.340 10.211 9.099 1.00 97.94 86 TYR A CA 1
ATOM 645 C C . TYR A 1 86 ? -3.461 9.736 10.553 1.00 97.94 86 TYR A C 1
ATOM 647 O O . TYR A 1 86 ? -4.434 9.082 10.932 1.00 97.94 86 TYR A O 1
ATOM 655 N N . LEU A 1 87 ? -2.513 10.157 11.389 1.00 98.00 87 LEU A N 1
ATOM 656 C CA . LEU A 1 87 ? -2.652 10.138 12.844 1.00 98.00 87 LEU A CA 1
ATOM 657 C C . LEU A 1 87 ? -3.656 11.209 13.305 1.00 98.00 87 LEU A C 1
ATOM 659 O O . LEU A 1 87 ? -3.740 12.265 12.674 1.00 98.00 87 LEU A O 1
ATOM 663 N N . PRO A 1 88 ? -4.347 11.021 14.446 1.00 97.56 88 PRO A N 1
ATOM 664 C CA . PRO A 1 88 ? -5.253 12.037 14.987 1.00 97.56 88 PRO A CA 1
ATOM 665 C C . PRO A 1 88 ? -4.567 13.388 15.225 1.00 97.56 88 PRO A C 1
ATOM 667 O O . PRO A 1 88 ? -5.149 14.439 14.972 1.00 97.56 88 PRO A O 1
ATOM 670 N N . SER A 1 89 ? -3.295 13.371 15.635 1.00 97.06 89 SER A N 1
ATOM 671 C CA . SER A 1 89 ? -2.491 14.579 15.844 1.00 97.06 89 SER A CA 1
ATOM 672 C C . SER A 1 89 ? -2.182 15.361 14.562 1.00 97.06 89 SER A C 1
ATOM 674 O O . SER A 1 89 ? -1.821 16.529 14.648 1.00 97.06 89 SER A O 1
ATOM 676 N N . GLN A 1 90 ? -2.322 14.752 13.379 1.00 97.56 90 GLN A N 1
ATOM 677 C CA . GLN A 1 90 ? -2.051 15.392 12.083 1.00 97.56 90 GLN A CA 1
ATOM 678 C C . GLN A 1 90 ? -3.280 16.088 11.479 1.00 97.56 90 GLN A C 1
ATOM 680 O O . GLN A 1 90 ? -3.168 16.709 10.423 1.00 97.56 90 GLN A O 1
ATOM 685 N N . VAL A 1 91 ? -4.451 15.948 12.106 1.00 97.38 91 VAL A N 1
ATOM 686 C CA . VAL A 1 91 ? -5.736 16.439 11.579 1.00 97.38 91 VAL A CA 1
ATOM 687 C C . VAL A 1 91 ? -6.527 17.245 12.610 1.00 97.38 91 VAL A C 1
ATOM 689 O O . VAL A 1 91 ? -7.736 17.412 12.469 1.00 97.38 91 VAL A O 1
ATOM 692 N N . THR A 1 92 ? -5.866 17.756 13.650 1.00 96.56 92 THR A N 1
ATOM 693 C CA . THR A 1 92 ? -6.503 18.514 14.743 1.00 96.56 92 THR A CA 1
ATOM 694 C C . THR A 1 92 ? -7.250 19.761 14.261 1.00 96.56 92 THR A C 1
ATOM 696 O O . THR A 1 92 ? -8.220 20.173 14.888 1.00 96.56 92 THR A O 1
ATOM 699 N N . ASP A 1 93 ? -6.842 20.324 13.125 1.00 96.06 93 ASP A N 1
ATOM 700 C CA . ASP A 1 93 ? -7.423 21.482 12.445 1.00 96.06 93 ASP A CA 1
ATOM 701 C C . ASP A 1 93 ? -8.208 21.111 11.166 1.00 96.06 93 ASP A C 1
ATOM 703 O O . ASP A 1 93 ? -8.614 21.986 10.401 1.00 96.06 93 ASP A O 1
ATOM 707 N N . ARG A 1 94 ? -8.446 19.814 10.915 1.00 94.88 94 ARG A N 1
ATOM 708 C CA . ARG A 1 94 ? -9.069 19.291 9.683 1.00 94.88 94 ARG A CA 1
ATOM 709 C C . ARG A 1 94 ? -10.271 18.387 9.998 1.00 94.88 94 ARG A C 1
ATOM 711 O O . ARG A 1 94 ? -10.199 17.178 9.773 1.00 94.88 94 ARG A O 1
ATOM 718 N N . PRO A 1 95 ? -11.408 18.944 10.455 1.00 87.69 95 PRO A N 1
ATOM 719 C CA . PRO A 1 95 ? -12.516 18.183 11.050 1.00 87.69 95 PRO A CA 1
ATOM 720 C C . PRO A 1 95 ? -13.168 17.133 10.133 1.00 87.69 95 PRO A C 1
ATOM 722 O O . PRO A 1 95 ? -13.765 16.183 10.626 1.00 87.69 95 PRO A O 1
ATOM 725 N N . ALA A 1 96 ? -13.048 17.271 8.808 1.00 94.06 96 ALA A N 1
ATOM 726 C CA . ALA A 1 96 ? -13.578 16.309 7.836 1.00 94.06 96 ALA A CA 1
ATOM 727 C C . ALA A 1 96 ? -12.573 15.213 7.417 1.00 94.06 96 ALA A C 1
ATOM 729 O O . ALA A 1 96 ? -12.901 14.362 6.593 1.00 94.06 96 ALA A O 1
ATOM 730 N N . THR A 1 97 ? -11.337 15.234 7.930 1.00 95.94 97 THR A N 1
ATOM 731 C CA . THR A 1 97 ? -10.290 14.281 7.530 1.00 95.94 97 THR A CA 1
ATOM 732 C C . THR A 1 97 ? -10.276 13.079 8.464 1.00 95.94 97 THR A C 1
ATOM 734 O O . THR A 1 97 ? -10.060 13.214 9.667 1.00 95.94 97 THR A O 1
ATOM 737 N N . ALA A 1 98 ? -10.474 11.884 7.906 1.00 96.06 98 ALA A N 1
ATOM 738 C CA . ALA A 1 98 ? -10.369 10.644 8.665 1.00 96.06 98 ALA A CA 1
ATOM 739 C C . ALA A 1 98 ? -8.936 10.424 9.182 1.00 96.06 98 ALA A C 1
ATOM 741 O O . ALA A 1 98 ? -7.952 10.730 8.504 1.00 96.06 98 ALA A O 1
ATOM 742 N N . SER A 1 99 ? -8.826 9.845 10.375 1.00 97.44 99 SER A N 1
ATOM 743 C CA . SER A 1 99 ? -7.557 9.459 10.992 1.00 97.44 99 SER A CA 1
ATOM 744 C C . SER A 1 99 ? -7.690 8.127 11.727 1.00 97.44 99 SER A C 1
ATOM 746 O O . SER A 1 99 ? -8.793 7.620 11.939 1.00 97.44 99 SER A O 1
ATOM 748 N N . MET A 1 100 ? -6.557 7.536 12.093 1.00 97.88 100 MET A N 1
ATOM 749 C CA . MET A 1 100 ? -6.479 6.290 12.848 1.00 97.88 100 MET A CA 1
ATOM 750 C C . MET A 1 100 ? -5.307 6.359 13.822 1.00 97.88 100 MET A C 1
ATOM 752 O O . MET A 1 100 ? -4.250 6.892 13.487 1.00 97.88 100 MET A O 1
ATOM 756 N N . THR A 1 101 ? -5.477 5.824 15.031 1.00 98.25 101 THR A N 1
ATOM 757 C CA . THR A 1 101 ? -4.396 5.827 16.023 1.00 98.25 101 THR A CA 1
ATOM 758 C C . THR A 1 101 ? -3.239 4.927 15.584 1.00 98.25 101 THR A C 1
ATOM 760 O O . THR A 1 101 ? -3.421 3.975 14.814 1.00 98.25 101 THR A O 1
ATOM 763 N N . LEU A 1 102 ? -2.037 5.219 16.085 1.00 98.38 102 LEU A N 1
ATOM 764 C CA . LEU A 1 102 ? -0.835 4.460 15.745 1.00 98.38 102 LEU A CA 1
ATOM 765 C C . LEU A 1 102 ? -0.967 2.982 16.132 1.00 98.38 102 LEU A C 1
ATOM 767 O O . LEU A 1 102 ? -0.527 2.105 15.390 1.00 98.38 102 LEU A O 1
ATOM 771 N N . GLU A 1 103 ? -1.607 2.701 17.262 1.00 98.31 103 GLU A N 1
ATOM 772 C CA . GLU A 1 103 ? -1.817 1.353 17.784 1.00 98.31 103 GLU A CA 1
ATOM 773 C C . GLU A 1 103 ? -2.687 0.526 16.831 1.00 98.31 103 GLU A C 1
ATOM 775 O O . GLU A 1 103 ? -2.336 -0.607 16.495 1.00 98.31 103 GLU A O 1
ATOM 780 N N . VAL A 1 104 ? -3.789 1.102 16.335 1.00 98.38 104 VAL A N 1
ATOM 781 C CA . VAL A 1 104 ? -4.692 0.420 15.395 1.00 98.38 104 VAL A CA 1
ATOM 782 C C . VAL A 1 104 ? -4.006 0.205 14.044 1.00 98.38 104 VAL A C 1
ATOM 784 O O . VAL A 1 104 ? -4.081 -0.896 13.494 1.00 98.38 104 VAL A O 1
ATOM 787 N N . MET A 1 105 ? -3.284 1.210 13.530 1.00 98.44 105 MET A N 1
ATOM 788 C CA . MET A 1 105 ? -2.513 1.070 12.287 1.00 98.44 105 MET A CA 1
ATOM 789 C C . MET A 1 105 ? -1.460 -0.038 12.397 1.00 98.44 105 MET A C 1
ATOM 791 O O . MET A 1 105 ? -1.358 -0.887 11.509 1.00 98.44 105 MET A O 1
ATOM 795 N N . THR A 1 106 ? -0.725 -0.077 13.510 1.00 98.44 106 THR A N 1
ATOM 796 C CA . THR A 1 106 ? 0.311 -1.085 13.769 1.00 98.44 106 THR A CA 1
ATOM 797 C C . THR A 1 106 ? -0.296 -2.484 13.843 1.00 98.44 106 THR A C 1
ATOM 799 O O . THR A 1 106 ? 0.133 -3.378 13.115 1.00 98.44 106 THR A O 1
ATOM 802 N N . ALA A 1 107 ? -1.373 -2.668 14.615 1.00 98.50 107 ALA A N 1
ATOM 803 C CA . ALA A 1 107 ? -2.073 -3.949 14.710 1.00 98.50 107 ALA A CA 1
ATOM 804 C C . ALA A 1 107 ? -2.626 -4.435 13.354 1.00 98.50 107 ALA A C 1
ATOM 806 O O . ALA A 1 107 ? -2.698 -5.647 13.101 1.00 98.50 107 ALA A O 1
ATOM 807 N N . GLY A 1 108 ? -3.019 -3.505 12.478 1.00 98.44 108 GLY A N 1
ATOM 808 C CA . GLY A 1 108 ? -3.450 -3.785 11.109 1.00 98.44 108 GLY A CA 1
ATOM 809 C C . GLY A 1 108 ? -2.296 -4.265 10.233 1.00 98.44 108 GLY A C 1
ATOM 810 O O . GLY A 1 108 ? -2.380 -5.342 9.636 1.00 98.44 108 GLY A O 1
ATOM 811 N N . ILE A 1 109 ? -1.192 -3.515 10.209 1.00 98.31 109 ILE A N 1
ATOM 812 C CA . ILE A 1 109 ? 0.012 -3.855 9.439 1.00 98.31 109 ILE A CA 1
ATOM 813 C C . ILE A 1 109 ? 0.590 -5.201 9.888 1.00 98.31 109 ILE A C 1
ATOM 815 O O . ILE A 1 109 ? 0.901 -6.044 9.048 1.00 98.31 109 ILE A O 1
ATOM 819 N N . GLU A 1 110 ? 0.666 -5.464 11.191 1.00 98.56 110 GLU A N 1
ATOM 820 C CA . GLU A 1 110 ? 1.121 -6.753 11.720 1.00 98.56 110 GLU A CA 1
ATOM 821 C C . GLU A 1 110 ? 0.249 -7.916 11.233 1.00 98.56 110 GLU A C 1
ATOM 823 O O . GLU A 1 110 ? 0.764 -8.945 10.789 1.00 98.56 110 GLU A O 1
ATOM 828 N N . ALA A 1 111 ? -1.080 -7.756 11.261 1.00 98.50 111 ALA A N 1
ATOM 829 C CA . ALA A 1 111 ? -2.007 -8.770 10.763 1.00 98.50 111 ALA A CA 1
ATOM 830 C C . ALA A 1 111 ? -1.834 -9.011 9.255 1.00 98.50 111 ALA A C 1
ATOM 832 O O . ALA A 1 111 ? -1.877 -10.160 8.792 1.00 98.50 111 ALA A O 1
ATOM 833 N N . ALA A 1 112 ? -1.612 -7.938 8.495 1.00 98.31 112 ALA A N 1
ATOM 834 C CA . ALA A 1 112 ? -1.349 -7.989 7.066 1.00 98.31 112 ALA A CA 1
ATOM 835 C C . ALA A 1 112 ? -0.045 -8.750 6.771 1.00 98.31 112 ALA A C 1
ATOM 837 O O . ALA A 1 112 ? -0.058 -9.714 6.003 1.00 98.31 112 ALA A O 1
ATOM 838 N N . ILE A 1 113 ? 1.058 -8.394 7.434 1.00 98.06 113 ILE A N 1
ATOM 839 C CA . ILE A 1 113 ? 2.370 -9.038 7.272 1.00 98.06 113 ILE A CA 1
ATOM 840 C C . ILE A 1 113 ? 2.306 -10.514 7.674 1.00 98.06 113 ILE A C 1
ATOM 842 O O . ILE A 1 113 ? 2.712 -11.385 6.900 1.00 98.06 113 ILE A O 1
ATOM 846 N N . ALA A 1 114 ? 1.733 -10.829 8.838 1.00 98.25 114 ALA A N 1
ATOM 847 C CA . ALA A 1 114 ? 1.590 -12.208 9.302 1.00 98.25 114 ALA A CA 1
ATOM 848 C C . ALA A 1 114 ? 0.806 -13.074 8.301 1.00 98.25 114 ALA A C 1
ATOM 850 O O . ALA A 1 114 ? 1.144 -14.240 8.071 1.00 98.25 114 ALA A O 1
ATOM 851 N N . THR A 1 115 ? -0.219 -12.499 7.667 1.00 98.12 115 THR A N 1
ATOM 852 C CA . THR A 1 115 ? -1.004 -13.171 6.625 1.00 98.12 115 THR A CA 1
ATOM 853 C C . THR A 1 115 ? -0.210 -13.339 5.335 1.00 98.12 115 THR A C 1
ATOM 855 O O . THR A 1 115 ? -0.241 -14.419 4.741 1.00 98.12 115 THR A O 1
ATOM 858 N N . ALA A 1 116 ? 0.537 -12.315 4.918 1.00 96.88 116 ALA A N 1
ATOM 859 C CA . ALA A 1 116 ? 1.374 -12.352 3.725 1.00 96.88 116 ALA A CA 1
ATOM 860 C C . ALA A 1 116 ? 2.444 -13.449 3.801 1.00 96.88 116 ALA A C 1
ATOM 862 O O . ALA A 1 116 ? 2.662 -14.164 2.821 1.00 96.88 116 ALA A O 1
ATOM 863 N N . LEU A 1 117 ? 3.063 -13.642 4.968 1.00 95.62 117 LEU A N 1
ATOM 864 C CA . LEU A 1 117 ? 4.059 -14.695 5.197 1.00 95.62 117 LEU A CA 1
ATOM 865 C C . LEU A 1 117 ? 3.466 -16.105 5.061 1.00 95.62 117 LEU A C 1
ATOM 867 O O . LEU A 1 117 ? 4.096 -16.988 4.484 1.00 95.62 117 LEU A O 1
ATOM 871 N N . LYS A 1 118 ? 2.237 -16.311 5.548 1.00 96.19 118 LYS A N 1
ATOM 872 C CA . LYS A 1 118 ? 1.569 -17.626 5.576 1.00 96.19 118 LYS A CA 1
ATOM 873 C C . LYS A 1 118 ? 0.802 -17.958 4.293 1.00 96.19 118 LYS A C 1
ATOM 875 O O . LYS A 1 118 ? 0.508 -19.122 4.035 1.00 96.19 118 LYS A O 1
ATOM 880 N N . THR A 1 119 ? 0.481 -16.957 3.477 1.00 94.44 119 THR A N 1
ATOM 881 C CA . THR A 1 119 ? -0.405 -17.107 2.315 1.00 94.44 119 THR A CA 1
ATOM 882 C C . THR A 1 119 ? 0.377 -16.915 1.022 1.00 94.44 119 THR A C 1
ATOM 884 O O . THR A 1 119 ? 0.796 -15.805 0.714 1.00 94.44 119 THR A O 1
ATOM 887 N N . LYS A 1 120 ? 0.575 -17.985 0.241 1.00 87.69 120 LYS A N 1
ATOM 888 C CA . LYS A 1 120 ? 1.280 -17.910 -1.057 1.00 87.69 120 LYS A CA 1
ATOM 889 C C . LYS A 1 120 ? 0.367 -17.538 -2.226 1.00 87.69 120 LYS A C 1
ATOM 891 O O . LYS A 1 120 ? 0.801 -16.835 -3.128 1.00 87.69 120 LYS A O 1
ATOM 896 N N . ARG A 1 121 ? -0.879 -18.020 -2.216 1.00 89.25 121 ARG A N 1
ATOM 897 C CA . ARG A 1 121 ? -1.889 -17.742 -3.247 1.00 89.25 121 ARG A CA 1
ATOM 898 C C . ARG A 1 121 ? -3.022 -16.946 -2.628 1.00 89.25 121 ARG A C 1
ATOM 900 O O . ARG A 1 121 ? -3.555 -17.361 -1.602 1.00 89.25 121 ARG A O 1
ATOM 907 N N . ASP A 1 122 ? -3.362 -15.817 -3.238 1.00 91.12 122 ASP A N 1
ATOM 908 C CA . ASP A 1 122 ? -4.391 -14.937 -2.694 1.00 91.12 122 ASP A CA 1
ATOM 909 C C . ASP A 1 122 ? -5.801 -15.527 -2.836 1.00 91.12 122 ASP A C 1
ATOM 911 O O . ASP A 1 122 ? -6.089 -16.327 -3.733 1.00 91.12 122 ASP A O 1
ATOM 915 N N . ARG A 1 123 ? -6.705 -15.101 -1.953 1.00 85.31 123 ARG A N 1
ATOM 916 C CA . ARG A 1 123 ? -8.119 -15.468 -2.008 1.00 85.31 123 ARG A CA 1
ATOM 917 C C . ARG A 1 123 ? -8.817 -14.693 -3.121 1.00 85.31 123 ARG A C 1
ATOM 919 O O . ARG A 1 123 ? -8.676 -13.478 -3.250 1.00 85.31 123 ARG A O 1
ATOM 926 N N . LYS A 1 124 ? -9.674 -15.383 -3.875 1.00 84.25 124 LYS A N 1
ATOM 927 C CA . LYS A 1 124 ? -10.581 -14.757 -4.845 1.00 84.25 124 LYS A CA 1
ATOM 928 C C . LYS A 1 124 ? -11.799 -14.174 -4.121 1.00 84.25 124 LYS A C 1
ATOM 930 O O . LYS A 1 124 ? -12.858 -14.786 -4.089 1.00 84.25 124 LYS A O 1
ATOM 935 N N . LEU A 1 125 ? -11.618 -13.016 -3.492 1.00 79.31 125 LEU A N 1
ATOM 936 C CA . LEU A 1 125 ? -12.700 -12.242 -2.873 1.00 79.31 125 LEU A CA 1
ATOM 937 C C . LEU A 1 125 ? -13.096 -11.069 -3.774 1.00 79.31 125 LEU A C 1
ATOM 939 O O . LEU A 1 125 ? -12.256 -10.541 -4.512 1.00 79.31 125 LEU A O 1
ATOM 943 N N . VAL A 1 126 ? -14.357 -10.643 -3.709 1.00 76.00 126 VAL A N 1
ATOM 944 C CA . VAL A 1 126 ? -14.777 -9.374 -4.315 1.00 76.00 126 VAL A CA 1
ATOM 945 C C . VAL A 1 126 ? -14.144 -8.242 -3.507 1.00 76.00 126 VAL A C 1
ATOM 947 O O . VAL A 1 126 ? -14.272 -8.191 -2.287 1.00 76.00 126 VAL A O 1
ATOM 950 N N . GLY A 1 127 ? -13.402 -7.380 -4.191 1.00 68.75 127 GLY A N 1
ATOM 951 C CA . GLY A 1 127 ? -12.724 -6.225 -3.596 1.00 68.75 127 GLY A CA 1
ATOM 952 C C . GLY A 1 127 ? -12.412 -5.149 -4.630 1.00 68.75 127 GLY A C 1
ATOM 953 O O . GLY A 1 127 ? -11.488 -4.376 -4.429 1.00 68.75 127 GLY A O 1
ATOM 954 N N . GLY A 1 128 ? -13.118 -5.175 -5.764 1.00 72.00 128 GLY A N 1
ATOM 955 C CA . GLY A 1 128 ? -13.074 -4.089 -6.736 1.00 72.00 128 GLY A CA 1
ATOM 956 C C . GLY A 1 128 ? -13.961 -2.937 -6.275 1.00 72.00 128 GLY A C 1
ATOM 957 O O . GLY A 1 128 ? -14.878 -3.145 -5.479 1.00 72.00 128 GLY A O 1
ATOM 958 N N . THR A 1 129 ? -13.683 -1.747 -6.792 1.00 72.75 129 THR A N 1
ATOM 959 C CA . THR A 1 129 ? -14.507 -0.549 -6.618 1.00 72.75 129 THR A CA 1
ATOM 960 C C . THR A 1 129 ? -15.217 -0.252 -7.939 1.00 72.75 129 THR A C 1
ATOM 962 O O . THR A 1 129 ? -14.728 -0.632 -9.004 1.00 72.75 129 THR A O 1
ATOM 965 N N . THR A 1 130 ? -16.406 0.349 -7.889 1.00 74.31 130 THR A N 1
ATOM 966 C CA . THR A 1 130 ? -17.166 0.717 -9.099 1.00 74.31 130 THR A CA 1
ATOM 967 C C . THR A 1 130 ? -16.745 2.067 -9.672 1.00 74.31 130 THR A C 1
ATOM 969 O O . THR A 1 130 ? -16.997 2.311 -10.848 1.00 74.31 130 THR A O 1
ATOM 972 N N . HIS A 1 131 ? -16.091 2.903 -8.859 1.00 50.00 131 HIS A N 1
ATOM 973 C CA . HIS A 1 131 ? -15.506 4.199 -9.196 1.00 50.00 131 HIS A CA 1
ATOM 974 C C . HIS A 1 131 ? -14.246 4.423 -8.352 1.00 50.00 131 HIS A C 1
ATOM 976 O O . HIS A 1 131 ? -14.126 3.746 -7.297 1.00 50.00 131 HIS A O 1
#

Mean predicted aligned error: 4.57 Å

Radius of gyration: 16.64 Å; Cα contacts (8 Å, |Δi|>4): 132; chains: 1; bounding box: 34×39×38 Å

Solvent-accessible surface area (backbone atoms only — not comparable to full-atom values): 8255 Å² total; per-residue (Å²): 76,33,96,57,58,48,100,87,65,57,53,57,68,84,66,76,91,50,95,89,53,72,100,73,78,81,62,61,46,25,59,58,43,17,33,52,44,18,43,75,72,75,34,92,65,74,70,76,95,66,67,67,56,38,69,66,25,53,51,48,48,51,54,51,52,53,49,57,64,43,40,81,73,73,56,87,81,67,49,68,80,82,90,77,73,43,43,57,86,78,35,79,90,34,93,89,57,76,56,44,53,68,68,60,53,48,57,31,50,51,37,24,52,58,40,42,77,75,36,89,71,57,58,95,65,94,60,80,73,99,118

pLDDT: mean 91.99, std 9.24, range [50.0, 98.56]

Secondary structure (DSSP, 8-state):
--SS--TTS---SS--S-TTS-S-----S-HHHHHHHHHHTT------S---SSHHHHHHHHHHHHHHHHHTTT----------PBPGGG-TT-TTS-B--HHHHHHHHHHHHHHHHH-SS----------